Protein AF-A0A6Y2E773-F1 (afdb_monomer_lite)

Radius of gyration: 17.19 Å; chains: 1; bounding box: 38×21×44 Å

pLDDT: mean 91.91, std 8.09, range [48.41, 97.75]

Organism: Salmonella infantis (NCBI:txid595)

Secondary structure (DSSP, 8-state):
-----HHHHHHHHHTTSS--SS-TTSTT-----------SSPPPHHHHHHHHHHHHTT-

Foldseek 3Di:
DDDDDCVVCVVCCVVVVDHDPDDPPDPVDDDDDDDDDDDPDDDPPVVVVVVVVVVVVVD

Sequence (59 aa):
VAWIPQSLARQDIEAKTIVTAAEKESNLWVPIEIRLYRPAKRMPPDAEELWEIFVEEQI

Structure (mmCIF, N/CA/C/O backbone):
data_AF-A0A6Y2E773-F1
#
_entry.id   AF-A0A6Y2E773-F1
#
loop_
_atom_site.group_PDB
_atom_site.id
_atom_site.type_symbol
_atom_site.label_atom_id
_atom_site.label_alt_id
_atom_site.label_comp_id
_atom_site.label_asym_id
_atom_site.label_entity_id
_atom_site.label_seq_id
_atom_site.pdbx_PDB_ins_code
_atom_site.Cartn_x
_atom_site.Cartn_y
_atom_site.Cartn_z
_atom_site.occupancy
_atom_site.B_iso_or_equiv
_atom_site.auth_seq_id
_atom_site.auth_comp_id
_atom_site.auth_asym_id
_atom_site.auth_atom_id
_atom_site.pdbx_PDB_model_num
ATOM 1 N N . VAL A 1 1 ? -11.212 -9.363 16.275 1.00 90.94 1 VAL A N 1
ATOM 2 C CA . VAL A 1 1 ? -10.091 -8.405 16.120 1.00 90.94 1 VAL A CA 1
ATOM 3 C C . VAL A 1 1 ? -9.099 -9.012 15.145 1.00 90.94 1 VAL A C 1
ATOM 5 O O . VAL A 1 1 ? -8.870 -10.211 15.239 1.00 90.94 1 VAL A O 1
ATOM 8 N N . ALA A 1 2 ? -8.582 -8.229 14.200 1.00 94.69 2 ALA A N 1
ATOM 9 C CA . ALA A 1 2 ? -7.582 -8.658 13.222 1.00 94.69 2 ALA A CA 1
ATOM 10 C C . ALA A 1 2 ? -6.575 -7.523 12.986 1.00 94.69 2 ALA A C 1
ATOM 12 O O . ALA A 1 2 ? -6.944 -6.354 13.101 1.00 94.69 2 ALA A O 1
ATOM 13 N N . TRP A 1 3 ? -5.332 -7.867 12.645 1.00 95.12 3 TRP A N 1
ATOM 14 C CA . TRP A 1 3 ? -4.337 -6.906 12.165 1.00 95.12 3 TRP A CA 1
ATOM 15 C C . TRP A 1 3 ? -4.411 -6.828 10.646 1.00 95.12 3 TRP A C 1
ATOM 17 O O . TRP A 1 3 ? -4.323 -7.848 9.966 1.00 95.12 3 TRP A O 1
ATOM 27 N N . ILE A 1 4 ? -4.569 -5.617 10.126 1.00 95.00 4 ILE A N 1
ATOM 28 C CA . ILE A 1 4 ? -4.675 -5.340 8.694 1.00 95.00 4 ILE A CA 1
ATOM 29 C C . ILE A 1 4 ? -3.783 -4.144 8.342 1.00 95.00 4 ILE A C 1
ATOM 31 O O . ILE A 1 4 ? -3.658 -3.230 9.162 1.00 95.00 4 ILE A O 1
ATOM 35 N N . PRO A 1 5 ? -3.157 -4.116 7.149 1.00 95.06 5 PRO A N 1
ATOM 36 C CA . PRO A 1 5 ? -2.397 -2.954 6.708 1.00 95.06 5 PRO A CA 1
ATOM 37 C C . PRO A 1 5 ? -3.269 -1.698 6.690 1.00 95.06 5 PRO A C 1
ATOM 39 O O . PRO A 1 5 ? -4.395 -1.720 6.188 1.00 95.06 5 PRO A O 1
ATOM 42 N N . GLN A 1 6 ? -2.733 -0.583 7.190 1.00 92.94 6 GLN A N 1
ATOM 43 C CA . GLN A 1 6 ? -3.475 0.676 7.279 1.00 92.94 6 GLN A CA 1
ATOM 44 C C . GLN A 1 6 ? -3.979 1.153 5.910 1.00 92.94 6 GLN A C 1
ATOM 46 O O . GLN A 1 6 ? -5.096 1.655 5.810 1.00 92.94 6 GLN A O 1
ATOM 51 N N . SER A 1 7 ? -3.182 0.967 4.852 1.00 93.44 7 SER A N 1
ATOM 52 C CA . SER A 1 7 ? -3.555 1.342 3.483 1.00 93.44 7 SER A CA 1
ATOM 53 C C . SER A 1 7 ? -4.810 0.618 2.989 1.00 93.44 7 SER A C 1
ATOM 55 O O . SER A 1 7 ? -5.599 1.221 2.266 1.00 93.44 7 SER A O 1
ATOM 57 N N . LEU A 1 8 ? -5.023 -0.630 3.418 1.00 94.12 8 LEU A N 1
ATOM 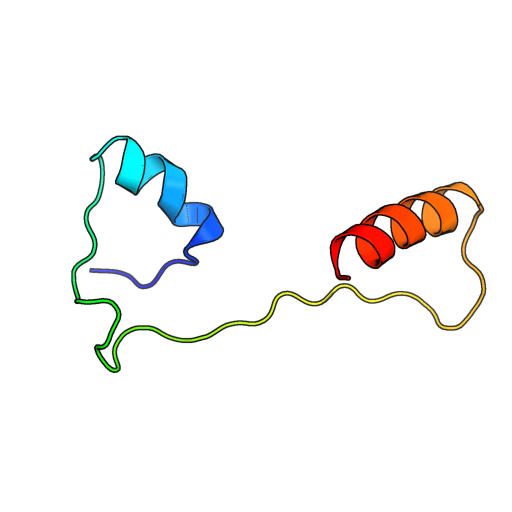58 C CA . LEU A 1 8 ? -6.208 -1.423 3.087 1.00 94.12 8 LEU A CA 1
ATOM 59 C C . LEU A 1 8 ? -7.405 -1.049 3.972 1.00 94.12 8 LEU A C 1
ATOM 61 O O . LEU A 1 8 ? -8.523 -0.945 3.486 1.00 94.12 8 LEU A O 1
ATOM 65 N N . ALA A 1 9 ? -7.161 -0.803 5.261 1.00 94.50 9 ALA A N 1
ATOM 66 C CA . ALA A 1 9 ? -8.198 -0.505 6.251 1.00 94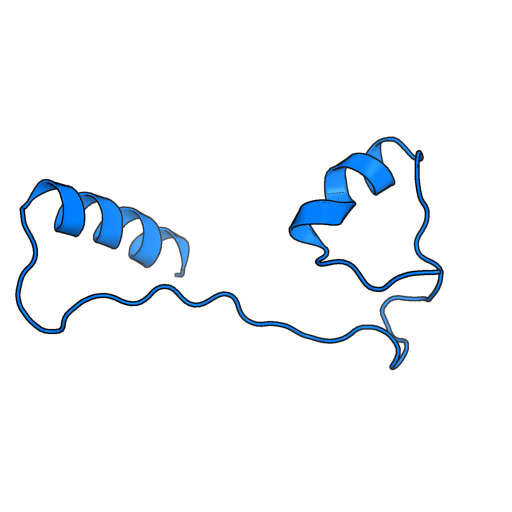.50 9 ALA A CA 1
ATOM 67 C C . ALA A 1 9 ? -8.784 0.911 6.149 1.00 94.50 9 ALA A C 1
ATOM 69 O O . ALA A 1 9 ? -9.841 1.187 6.716 1.00 94.50 9 ALA A O 1
ATOM 70 N N . ARG A 1 10 ? -8.070 1.836 5.492 1.00 95.00 10 ARG A N 1
ATOM 71 C CA . ARG A 1 10 ? -8.365 3.275 5.528 1.00 95.00 10 ARG A CA 1
ATOM 72 C C . ARG A 1 10 ? -9.804 3.595 5.126 1.00 95.00 10 ARG A C 1
ATOM 74 O O . ARG A 1 10 ? -10.472 4.325 5.848 1.00 95.00 10 ARG A O 1
ATOM 81 N N . GLN A 1 11 ? -10.274 3.027 4.016 1.00 96.06 11 GLN A N 1
ATOM 82 C CA . GLN A 1 11 ? -11.620 3.297 3.502 1.00 96.06 11 GLN A CA 1
ATOM 83 C C . GLN A 1 11 ? -12.710 2.826 4.472 1.00 96.06 11 GLN A C 1
ATOM 85 O O . GLN A 1 11 ? -13.659 3.560 4.726 1.00 96.06 11 GLN A O 1
ATOM 90 N N . ASP A 1 12 ? -12.554 1.642 5.063 1.00 97.00 12 ASP A N 1
ATOM 91 C CA . ASP A 1 12 ? -13.522 1.089 6.014 1.00 97.00 12 ASP A CA 1
ATOM 92 C C . ASP A 1 12 ? -13.553 1.864 7.342 1.00 97.00 12 ASP A C 1
ATOM 94 O O . ASP A 1 12 ? -14.613 2.042 7.946 1.00 97.00 12 ASP A O 1
ATOM 98 N N . ILE A 1 13 ? -12.400 2.374 7.788 1.00 95.62 13 ILE A N 1
ATOM 99 C CA . ILE A 1 13 ? -12.313 3.244 8.970 1.00 95.62 13 ILE A CA 1
ATOM 100 C C . ILE A 1 13 ? -12.999 4.590 8.693 1.00 95.62 13 ILE A C 1
ATOM 102 O O . ILE A 1 13 ? -13.790 5.054 9.516 1.00 95.62 13 ILE A O 1
ATOM 106 N N . GLU A 1 14 ? -12.742 5.205 7.533 1.00 96.38 14 GLU A N 1
ATOM 107 C CA . GLU A 1 14 ? -13.391 6.457 7.108 1.00 96.38 14 GLU A CA 1
ATOM 108 C C . GLU A 1 14 ? -14.914 6.286 6.970 1.00 96.38 14 GLU A C 1
ATOM 110 O O . GLU A 1 14 ? -15.684 7.134 7.429 1.00 96.38 14 GLU A O 1
ATOM 115 N N . ALA A 1 15 ? -15.351 5.153 6.415 1.00 97.56 15 ALA A N 1
ATOM 116 C CA . ALA A 1 15 ? -16.757 4.778 6.285 1.00 97.56 15 ALA A CA 1
ATOM 117 C C . ALA A 1 15 ? -17.397 4.298 7.601 1.00 97.56 15 ALA A C 1
ATOM 119 O O . ALA A 1 15 ? -18.611 4.090 7.649 1.00 97.56 15 ALA A O 1
ATOM 120 N N . LYS A 1 16 ? -16.609 4.136 8.673 1.00 96.75 16 LYS A N 1
ATOM 121 C CA . LYS A 1 16 ? -17.035 3.617 9.985 1.00 96.75 16 LYS A CA 1
ATOM 122 C C . LYS A 1 16 ? -17.658 2.215 9.926 1.00 96.75 16 LYS A C 1
ATOM 124 O O . LYS A 1 16 ? -18.465 1.864 10.788 1.00 96.75 16 LYS A O 1
ATOM 129 N N . THR A 1 17 ? -17.291 1.407 8.933 1.00 97.75 17 THR A N 1
ATOM 130 C CA . THR A 1 17 ? -17.698 -0.007 8.840 1.00 97.75 17 THR A CA 1
ATOM 131 C C . THR A 1 17 ? -16.850 -0.891 9.756 1.00 97.75 17 THR A C 1
ATOM 133 O O . THR A 1 17 ? -17.324 -1.926 10.226 1.00 97.75 17 THR A O 1
ATOM 136 N N . ILE A 1 18 ? -15.627 -0.452 10.076 1.00 96.38 18 ILE A N 1
ATOM 137 C CA . ILE A 1 18 ? -14.760 -1.028 11.111 1.00 96.38 18 ILE A CA 1
ATOM 138 C C . ILE A 1 18 ? -14.166 0.075 11.994 1.00 96.38 18 ILE A C 1
ATOM 140 O O . ILE A 1 18 ? -14.182 1.255 11.647 1.00 96.38 18 ILE A O 1
ATOM 144 N N . VAL A 1 19 ? -13.602 -0.317 13.138 1.00 95.50 19 VAL A N 1
ATOM 145 C CA . VAL A 1 19 ? -12.915 0.591 14.068 1.00 95.50 19 VAL A CA 1
ATOM 146 C C . VAL A 1 19 ? -11.575 0.014 14.509 1.00 95.50 19 VAL A C 1
ATOM 148 O O . VAL A 1 19 ? -11.394 -1.204 14.573 1.00 95.50 19 VAL A O 1
ATOM 151 N N . THR A 1 20 ? -10.628 0.891 14.841 1.00 94.75 20 THR A N 1
ATOM 152 C CA . THR A 1 20 ? -9.351 0.494 15.442 1.00 94.75 20 THR A CA 1
ATOM 153 C C . THR A 1 20 ? -9.574 -0.017 16.861 1.00 94.75 20 THR A C 1
ATOM 155 O O . THR A 1 20 ? -10.199 0.659 17.674 1.00 94.75 20 THR A O 1
ATOM 158 N N . ALA A 1 21 ? -9.034 -1.195 17.175 1.00 95.38 21 ALA A N 1
ATOM 159 C CA . ALA A 1 21 ? -9.176 -1.803 18.499 1.00 95.38 21 ALA A CA 1
ATOM 160 C C . ALA A 1 21 ? -8.154 -1.293 19.536 1.00 95.38 21 ALA A C 1
ATOM 162 O O . ALA A 1 21 ? -8.324 -1.557 20.722 1.00 95.38 21 ALA A O 1
ATOM 163 N N . ALA A 1 22 ? -7.095 -0.600 19.104 1.00 94.19 22 ALA A N 1
ATOM 164 C CA . ALA A 1 22 ? -6.016 -0.116 19.962 1.00 94.19 22 ALA A CA 1
ATOM 165 C C . ALA A 1 22 ? -5.525 1.271 19.522 1.00 94.19 22 ALA A C 1
ATOM 167 O O . ALA A 1 22 ? -5.495 1.569 18.325 1.00 94.19 22 ALA A O 1
ATOM 168 N N . GLU A 1 23 ? -5.107 2.089 20.490 1.00 91.38 23 GLU A N 1
ATOM 169 C CA . GLU A 1 23 ? -4.495 3.405 20.258 1.00 91.38 23 GLU A CA 1
ATOM 170 C C . GLU A 1 23 ? -3.190 3.288 19.463 1.00 91.38 23 GLU A C 1
ATOM 172 O O . GLU A 1 23 ? -2.506 2.262 19.529 1.00 91.38 23 GLU A O 1
ATOM 177 N N . LYS A 1 24 ? -2.843 4.334 18.706 1.00 86.44 24 LYS A N 1
ATOM 178 C CA . LYS A 1 24 ? -1.717 4.323 17.758 1.00 86.44 24 LYS A CA 1
ATOM 179 C C . LYS A 1 24 ? -0.360 4.181 18.447 1.00 86.44 24 LYS A C 1
ATOM 181 O O . LYS A 1 24 ? 0.550 3.573 17.895 1.00 86.44 24 LYS A O 1
ATOM 186 N N . GLU A 1 25 ? -0.248 4.703 19.660 1.00 88.81 25 GLU A N 1
ATOM 187 C CA . GLU A 1 25 ? 0.948 4.680 20.502 1.00 88.81 25 GLU A CA 1
ATOM 188 C C 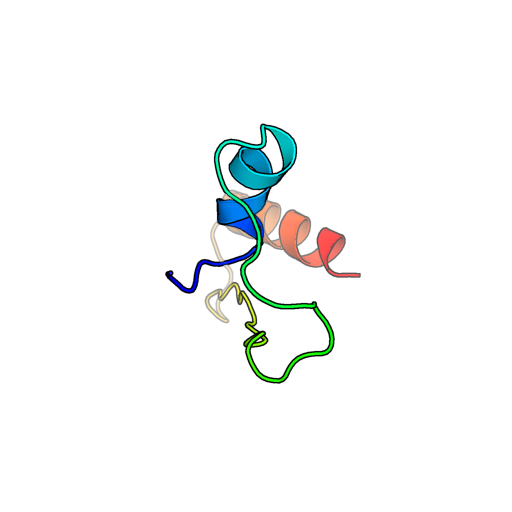. GLU A 1 25 ? 1.124 3.338 21.233 1.00 88.81 25 GLU A C 1
ATOM 190 O O . GLU A 1 25 ? 2.142 3.110 21.889 1.00 88.81 25 GLU A O 1
ATOM 195 N N . SER A 1 26 ? 0.146 2.431 21.127 1.00 91.75 26 SER A N 1
ATOM 196 C CA . SER A 1 26 ? 0.261 1.094 21.701 1.00 91.75 26 SER A CA 1
ATOM 197 C C . SER A 1 26 ? 1.264 0.231 20.932 1.00 91.75 26 SER A C 1
ATOM 199 O O . SER A 1 26 ? 1.461 0.359 19.724 1.00 91.75 26 SER A O 1
ATOM 201 N N . ASN A 1 27 ? 1.829 -0.757 21.620 1.00 93.31 27 ASN A N 1
ATOM 202 C CA . ASN A 1 27 ? 2.699 -1.774 21.024 1.00 93.31 27 ASN A CA 1
ATOM 203 C C . ASN A 1 27 ? 1.958 -2.784 20.120 1.00 93.31 27 ASN A C 1
ATOM 205 O O . ASN A 1 27 ? 2.558 -3.764 19.682 1.00 93.31 27 ASN A O 1
ATOM 209 N N . LEU A 1 28 ? 0.661 -2.580 19.866 1.00 94.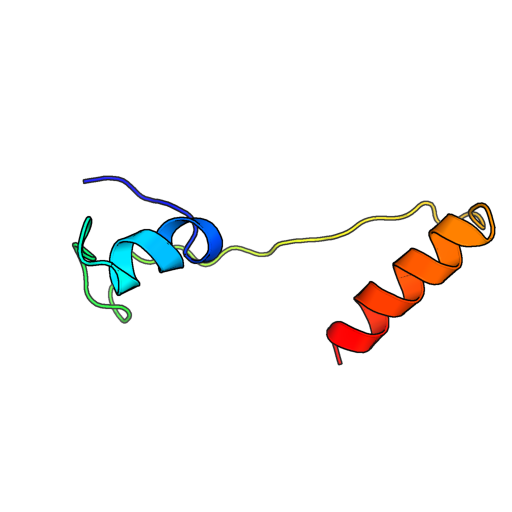25 28 LEU A N 1
ATOM 210 C CA . LEU A 1 28 ? -0.155 -3.425 18.992 1.00 94.25 28 LEU A CA 1
ATOM 211 C C . LEU A 1 28 ? -0.135 -2.947 17.534 1.00 94.25 28 LEU A C 1
ATOM 213 O O . LEU A 1 28 ? -0.641 -3.654 16.660 1.00 94.25 28 LEU A O 1
ATOM 217 N N . TRP A 1 29 ? 0.458 -1.781 17.264 1.00 94.06 29 TRP A N 1
ATOM 218 C CA . TRP A 1 29 ? 0.719 -1.296 15.914 1.00 94.06 29 TRP A CA 1
ATOM 219 C C . TRP A 1 29 ? 2.058 -1.829 15.416 1.00 94.06 29 TRP A C 1
ATOM 221 O O . TRP A 1 29 ? 3.114 -1.533 15.970 1.00 94.06 29 TRP A O 1
ATOM 231 N N . VAL A 1 30 ? 2.005 -2.631 14.354 1.00 92.81 30 VAL A N 1
ATOM 232 C CA . VAL A 1 30 ? 3.192 -3.242 13.751 1.00 92.81 30 VAL A CA 1
ATOM 233 C C . VAL A 1 30 ? 3.643 -2.375 12.571 1.00 92.81 30 VAL A C 1
ATOM 235 O O . VAL A 1 30 ? 2.883 -2.253 11.606 1.00 92.81 30 VAL A O 1
ATOM 238 N N . PRO A 1 31 ? 4.840 -1.761 12.617 1.00 92.44 31 PRO A N 1
ATOM 239 C CA . PRO A 1 31 ? 5.367 -1.014 11.482 1.00 92.44 31 PRO A CA 1
ATOM 240 C C . PRO A 1 31 ? 5.699 -1.968 10.330 1.00 92.44 31 PRO A C 1
ATOM 242 O O . PRO A 1 31 ? 6.241 -3.053 10.546 1.00 92.44 31 PRO A O 1
ATOM 245 N N . ILE A 1 32 ? 5.383 -1.556 9.103 1.00 91.00 32 ILE A N 1
ATOM 246 C CA . ILE A 1 32 ? 5.682 -2.312 7.884 1.00 91.00 32 ILE A CA 1
ATOM 247 C C . ILE A 1 32 ? 6.310 -1.395 6.838 1.00 91.00 32 ILE A C 1
ATOM 249 O O . ILE A 1 32 ? 6.028 -0.200 6.800 1.00 91.00 32 ILE A O 1
ATOM 253 N N . GLU A 1 33 ? 7.116 -1.977 5.957 1.00 93.19 33 GLU A N 1
ATOM 254 C CA . GLU A 1 33 ? 7.708 -1.288 4.813 1.00 93.19 33 GLU A CA 1
ATOM 255 C C . GLU A 1 33 ? 7.223 -1.938 3.517 1.00 93.19 33 GLU A C 1
ATOM 257 O O . GLU A 1 33 ? 7.267 -3.162 3.372 1.00 93.19 33 GLU A O 1
ATOM 262 N N . ILE A 1 34 ? 6.783 -1.121 2.560 1.00 90.00 34 ILE A N 1
ATOM 263 C CA . ILE A 1 34 ? 6.444 -1.568 1.205 1.00 90.00 34 ILE A CA 1
ATOM 264 C C . ILE A 1 34 ? 7.634 -1.228 0.313 1.00 90.00 34 ILE A C 1
ATOM 266 O O . ILE A 1 34 ? 8.039 -0.072 0.238 1.00 90.00 34 ILE A O 1
ATOM 270 N N . ARG A 1 35 ? 8.215 -2.237 -0.341 1.00 92.19 35 ARG A N 1
ATOM 271 C CA . ARG A 1 35 ? 9.425 -2.085 -1.159 1.00 92.19 35 ARG A CA 1
ATOM 272 C C . ARG A 1 35 ? 9.149 -2.486 -2.601 1.00 92.19 35 ARG A C 1
ATOM 274 O O . ARG A 1 35 ? 8.583 -3.549 -2.850 1.00 92.19 35 ARG A O 1
ATOM 281 N N . LEU A 1 36 ? 9.596 -1.652 -3.536 1.00 92.06 36 LEU A N 1
ATOM 282 C CA . LEU A 1 36 ? 9.594 -1.947 -4.964 1.00 92.06 36 LEU A CA 1
ATOM 283 C C . LEU A 1 36 ? 11.010 -2.345 -5.393 1.00 92.06 36 LEU A C 1
ATOM 285 O O . LEU A 1 36 ? 11.989 -1.722 -4.987 1.00 92.06 36 LEU A O 1
ATOM 289 N N . TYR A 1 37 ? 11.123 -3.391 -6.207 1.00 92.44 37 TYR A N 1
ATOM 290 C CA . TYR A 1 37 ? 12.403 -3.904 -6.689 1.00 92.44 37 TYR A CA 1
ATOM 291 C C . TYR A 1 37 ? 12.434 -3.907 -8.213 1.00 92.44 37 TYR A C 1
ATOM 293 O O . TYR A 1 37 ? 11.434 -4.215 -8.859 1.00 92.44 37 TYR A O 1
ATOM 301 N N . ARG A 1 38 ? 13.611 -3.629 -8.778 1.00 92.94 38 ARG A N 1
ATOM 302 C CA . ARG A 1 38 ? 13.892 -3.713 -10.216 1.00 92.94 38 ARG A CA 1
ATOM 303 C C . ARG A 1 38 ? 15.166 -4.510 -10.483 1.00 92.94 38 ARG A C 1
ATOM 305 O O . ARG A 1 38 ? 16.041 -4.577 -9.615 1.00 92.94 38 ARG A O 1
ATOM 312 N N . PRO A 1 39 ? 15.331 -5.074 -11.689 1.00 95.12 39 PRO A N 1
ATOM 313 C CA . PRO A 1 39 ? 16.624 -5.559 -12.139 1.00 95.12 39 PRO A CA 1
ATOM 314 C C . PRO A 1 39 ? 17.67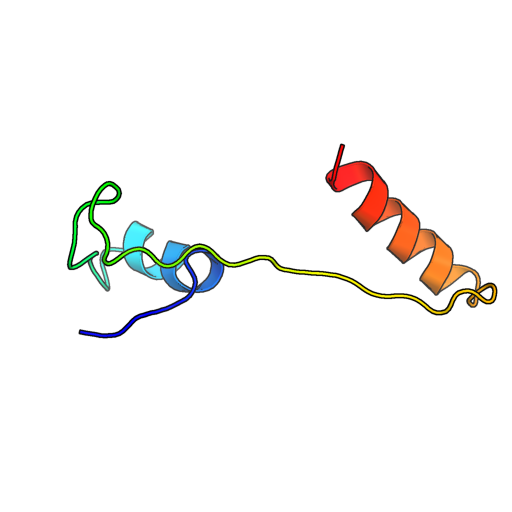6 -4.440 -12.137 1.00 95.12 39 PRO A C 1
ATOM 316 O O . PRO A 1 39 ? 17.394 -3.292 -12.480 1.00 95.12 39 PRO A O 1
ATOM 319 N N . ALA A 1 40 ? 18.922 -4.804 -11.818 1.00 91.81 40 ALA A N 1
ATOM 320 C CA . ALA A 1 40 ? 20.072 -3.908 -11.966 1.00 91.81 40 ALA A CA 1
ATOM 321 C C . ALA A 1 40 ? 20.420 -3.637 -13.443 1.00 91.81 40 ALA A C 1
ATOM 323 O O . ALA A 1 40 ? 21.076 -2.651 -13.765 1.00 91.81 40 ALA A O 1
ATOM 324 N N . LYS A 1 41 ? 19.991 -4.523 -14.354 1.00 95.31 41 LYS A N 1
ATOM 325 C CA . LYS A 1 41 ? 20.070 -4.284 -15.798 1.00 95.31 41 LYS A CA 1
ATOM 326 C C . LYS A 1 41 ? 18.961 -3.326 -16.224 1.00 95.31 41 LYS A C 1
ATOM 328 O O . LYS A 1 41 ? 17.877 -3.339 -15.648 1.00 95.31 41 LYS A O 1
ATOM 333 N N . ARG A 1 42 ? 19.230 -2.551 -17.275 1.00 93.44 42 ARG A N 1
ATOM 334 C CA . ARG A 1 42 ? 18.248 -1.647 -17.875 1.00 93.44 42 ARG A CA 1
ATOM 335 C C . ARG A 1 42 ? 17.006 -2.421 -18.331 1.00 93.44 42 ARG A C 1
ATOM 337 O O . ARG A 1 42 ? 17.130 -3.457 -18.989 1.00 93.44 42 ARG A O 1
ATOM 344 N N . MET A 1 43 ? 15.842 -1.916 -17.954 1.00 96.12 43 MET A N 1
ATOM 345 C CA . MET A 1 43 ? 14.529 -2.422 -18.331 1.00 96.12 43 MET A CA 1
ATOM 346 C C . MET A 1 43 ? 14.075 -1.804 -19.668 1.00 96.12 43 MET A C 1
ATOM 348 O O . MET A 1 43 ? 14.700 -0.859 -20.161 1.00 96.12 43 MET A O 1
ATOM 352 N N . PRO A 1 44 ? 13.010 -2.332 -20.297 1.00 97.12 44 PRO A N 1
ATOM 353 C CA . PRO A 1 44 ? 12.364 -1.667 -21.425 1.00 97.12 44 PRO A CA 1
ATOM 354 C C . PRO A 1 44 ? 11.937 -0.230 -21.072 1.00 97.12 44 PRO A C 1
ATOM 356 O O . PRO A 1 44 ? 11.634 0.018 -19.904 1.00 97.12 44 PRO A O 1
ATOM 359 N N . PRO A 1 45 ? 11.882 0.696 -22.049 1.00 96.12 45 PRO A N 1
ATOM 360 C CA . PRO A 1 45 ? 11.600 2.113 -21.801 1.00 96.12 45 PRO A CA 1
ATOM 361 C C . PRO A 1 45 ? 10.380 2.371 -20.906 1.00 96.12 45 PRO A C 1
ATOM 363 O O . PRO A 1 45 ? 10.518 3.067 -19.909 1.00 96.12 45 PRO A O 1
ATOM 366 N N . ASP A 1 46 ? 9.245 1.726 -21.181 1.00 96.50 46 ASP A N 1
ATOM 367 C CA . ASP A 1 46 ? 7.996 1.904 -20.422 1.00 96.50 46 ASP A CA 1
ATOM 368 C C . ASP A 1 46 ? 8.139 1.521 -18.936 1.00 96.50 46 ASP A C 1
ATOM 370 O O . ASP A 1 46 ? 7.533 2.121 -18.052 1.00 96.50 46 ASP A O 1
ATOM 374 N N . ALA A 1 47 ? 8.964 0.511 -18.641 1.00 95.25 47 ALA A N 1
ATOM 375 C CA . ALA A 1 47 ? 9.222 0.074 -17.273 1.00 95.25 47 ALA A CA 1
ATOM 376 C C . ALA A 1 47 ? 10.197 1.009 -16.539 1.00 95.25 47 ALA A C 1
ATOM 378 O O . ALA A 1 47 ? 10.116 1.127 -15.319 1.00 95.25 47 ALA A O 1
ATOM 379 N N . GLU A 1 48 ? 11.115 1.660 -17.261 1.00 95.56 48 GLU A N 1
ATOM 380 C CA . GLU A 1 48 ? 11.970 2.713 -16.699 1.00 95.56 48 GLU A CA 1
ATOM 381 C C . GLU A 1 48 ? 11.148 3.969 -16.399 1.00 95.56 48 GLU A C 1
ATOM 383 O O . GLU A 1 48 ? 11.259 4.506 -15.306 1.00 95.56 48 GLU A O 1
ATOM 388 N N . GLU A 1 49 ? 10.272 4.385 -17.316 1.00 94.69 49 GLU A N 1
ATOM 389 C CA . GLU A 1 49 ? 9.373 5.526 -17.107 1.00 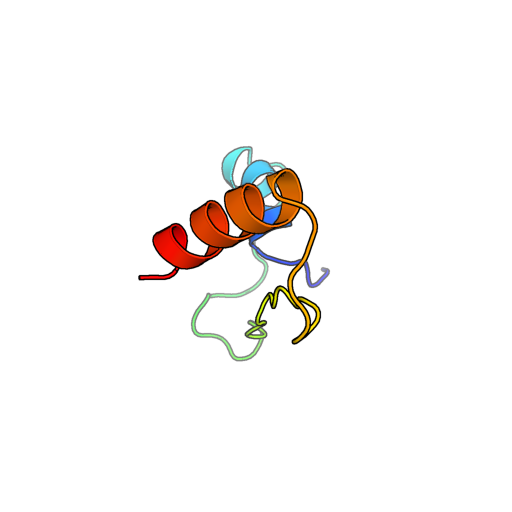94.69 49 GLU A CA 1
ATOM 390 C C . GLU A 1 49 ? 8.484 5.314 -15.875 1.00 94.69 49 GLU A C 1
ATOM 392 O O . GLU A 1 49 ? 8.410 6.178 -15.004 1.00 94.69 49 GLU A O 1
ATOM 397 N N . LEU A 1 50 ? 7.889 4.123 -15.740 1.00 93.81 50 LEU A N 1
ATOM 398 C CA . LEU A 1 50 ? 7.120 3.768 -14.550 1.00 93.81 50 LEU A CA 1
ATOM 399 C C . LEU A 1 50 ? 7.973 3.796 -13.275 1.00 93.81 50 LEU A C 1
ATOM 401 O O . LEU A 1 50 ? 7.501 4.223 -12.224 1.00 93.81 50 LEU A O 1
ATOM 405 N N . TRP A 1 51 ? 9.214 3.314 -13.349 1.00 94.25 51 TRP A N 1
ATOM 406 C CA . TRP A 1 51 ? 10.118 3.316 -12.205 1.00 94.25 51 TRP A CA 1
ATOM 407 C C . TRP A 1 51 ? 10.441 4.738 -11.735 1.00 94.25 51 TRP A C 1
ATOM 409 O O . TRP A 1 51 ? 10.424 4.975 -10.530 1.00 94.25 51 TRP A O 1
ATOM 419 N N . GLU A 1 52 ? 10.688 5.673 -12.656 1.00 92.06 52 GLU A N 1
ATOM 420 C CA . GLU A 1 52 ? 10.964 7.075 -12.311 1.00 92.06 52 GLU A CA 1
ATOM 421 C C . GLU A 1 52 ? 9.786 7.724 -11.572 1.00 92.06 52 GLU A C 1
ATOM 423 O O . GLU A 1 52 ? 10.007 8.363 -10.547 1.00 92.06 52 GLU A O 1
ATOM 428 N N . ILE A 1 53 ? 8.537 7.459 -11.985 1.00 93.50 53 ILE A N 1
ATOM 429 C CA . ILE A 1 53 ? 7.338 7.951 -11.275 1.00 93.50 53 ILE A CA 1
ATOM 430 C C . ILE A 1 53 ? 7.365 7.532 -9.795 1.00 93.50 53 ILE A C 1
ATOM 432 O O . ILE A 1 53 ? 7.138 8.347 -8.903 1.00 93.50 53 ILE A O 1
ATOM 436 N N . PHE A 1 54 ? 7.683 6.264 -9.517 1.00 89.50 54 PHE A N 1
ATOM 437 C CA . PHE A 1 54 ? 7.728 5.757 -8.143 1.00 89.50 54 PHE A CA 1
ATOM 438 C C . PHE A 1 54 ? 8.946 6.240 -7.344 1.00 89.50 54 PHE A C 1
ATOM 440 O O . PHE A 1 54 ? 8.877 6.259 -6.116 1.00 89.50 54 PHE A O 1
ATOM 447 N N . VAL A 1 55 ? 10.059 6.588 -7.997 1.00 87.69 55 VAL A N 1
ATOM 448 C CA . VAL A 1 55 ? 11.241 7.151 -7.321 1.00 87.69 55 VAL A CA 1
ATOM 449 C C . VAL A 1 55 ? 11.013 8.616 -6.959 1.00 87.69 55 VAL A C 1
ATOM 451 O O . VAL A 1 55 ? 11.354 9.014 -5.847 1.00 87.69 55 VAL A O 1
ATOM 454 N N . GLU A 1 56 ? 10.417 9.403 -7.856 1.00 77.88 56 GLU A N 1
ATOM 455 C CA . GLU A 1 56 ? 10.107 10.816 -7.607 1.00 77.88 56 GLU A CA 1
ATOM 456 C C . GLU A 1 56 ? 9.113 10.993 -6.449 1.00 77.88 56 GLU A C 1
ATOM 458 O O . GLU A 1 56 ? 9.293 11.884 -5.623 1.00 77.88 56 GLU A O 1
ATOM 463 N N . GLU A 1 57 ? 8.116 10.110 -6.324 1.00 73.94 57 GLU A N 1
ATOM 464 C CA . GLU A 1 57 ? 7.142 10.133 -5.218 1.00 73.94 57 GLU A CA 1
ATOM 465 C C . GLU A 1 57 ? 7.726 9.736 -3.846 1.00 73.94 57 GLU A C 1
ATOM 467 O O . GLU A 1 57 ? 7.052 9.893 -2.825 1.00 73.94 57 GLU A O 1
ATOM 472 N N . GLN A 1 58 ? 8.955 9.207 -3.790 1.00 61.47 58 GLN A N 1
ATOM 473 C CA . GLN A 1 58 ? 9.615 8.812 -2.538 1.00 61.47 58 GLN A CA 1
ATOM 474 C C . GLN A 1 58 ? 10.503 9.905 -1.912 1.00 61.47 58 GLN A C 1
ATOM 476 O O . GLN A 1 58 ? 11.030 9.668 -0.820 1.00 61.47 58 GLN A O 1
ATOM 481 N N . ILE A 1 59 ? 10.683 11.063 -2.569 1.00 48.41 59 ILE A N 1
ATOM 482 C CA . ILE A 1 59 ? 11.519 12.191 -2.101 1.00 48.41 59 ILE A CA 1
ATOM 483 C C . ILE A 1 59 ? 10.697 13.228 -1.328 1.00 48.41 59 ILE A C 1
ATOM 485 O O . ILE A 1 59 ? 9.614 13.625 -1.810 1.00 48.41 59 ILE A O 1
#